Protein AF-A0A4Q2FHA6-F1 (afdb_monomer)

Radius of gyration: 13.47 Å; Cα contacts (8 Å, |Δi|>4): 183; chains: 1; bounding box: 32×31×35 Å

Organism: Streptococcus oralis (NCBI:txid1303)

Structure (mmCIF, N/CA/C/O backbone):
data_AF-A0A4Q2FHA6-F1
#
_entry.id   AF-A0A4Q2FHA6-F1
#
loop_
_atom_site.group_PDB
_atom_site.id
_atom_site.type_symbol
_atom_site.label_atom_id
_atom_site.label_alt_id
_atom_site.label_comp_id
_atom_site.label_asym_id
_atom_site.label_entity_id
_atom_site.label_seq_id
_atom_site.pdbx_PDB_ins_code
_atom_site.Cartn_x
_atom_site.Cartn_y
_atom_site.Cartn_z
_atom_site.occupancy
_atom_site.B_iso_or_equiv
_atom_site.auth_seq_id
_atom_site.auth_comp_id
_atom_site.auth_asym_id
_atom_site.auth_atom_id
_atom_site.pdbx_PDB_model_num
ATOM 1 N N . MET A 1 1 ? -10.409 -3.793 13.180 1.00 94.81 1 MET A N 1
ATOM 2 C CA . MET A 1 1 ? -11.249 -2.724 12.609 1.00 94.81 1 MET A CA 1
ATOM 3 C C . MET A 1 1 ? -11.605 -3.023 11.161 1.00 94.81 1 MET A C 1
ATOM 5 O O . MET A 1 1 ? -10.833 -3.661 10.456 1.00 94.81 1 MET A O 1
ATOM 9 N N . LYS A 1 2 ? -12.773 -2.557 10.722 1.00 96.88 2 LYS A N 1
ATOM 10 C CA . LYS A 1 2 ? -13.260 -2.716 9.351 1.00 96.88 2 LYS A CA 1
ATOM 11 C C . LYS A 1 2 ? -12.832 -1.520 8.499 1.00 96.88 2 LYS A C 1
ATOM 13 O O . LYS A 1 2 ? -13.063 -0.387 8.918 1.00 96.88 2 LYS A O 1
ATOM 18 N N . ILE A 1 3 ? -12.254 -1.762 7.324 1.00 97.44 3 ILE A N 1
ATOM 19 C CA . ILE A 1 3 ? -11.823 -0.727 6.370 1.00 97.44 3 ILE A CA 1
ATOM 20 C C . ILE A 1 3 ? -12.237 -1.085 4.940 1.00 97.44 3 ILE A C 1
ATOM 22 O O . ILE A 1 3 ? -12.444 -2.252 4.611 1.00 97.44 3 ILE A O 1
ATOM 26 N N . ILE A 1 4 ? -12.332 -0.076 4.080 1.00 98.06 4 ILE A N 1
ATOM 27 C CA . ILE A 1 4 ? -12.436 -0.240 2.631 1.00 98.06 4 ILE A CA 1
ATOM 28 C C . ILE A 1 4 ? -11.102 0.178 2.028 1.00 98.06 4 ILE A C 1
ATOM 30 O O . ILE A 1 4 ? -10.548 1.214 2.399 1.00 98.06 4 ILE A O 1
ATOM 34 N N . VAL A 1 5 ? -10.611 -0.608 1.081 1.00 97.69 5 VAL A N 1
ATOM 35 C CA . VAL A 1 5 ? -9.413 -0.295 0.305 1.00 97.69 5 VAL A CA 1
ATOM 36 C C . VAL A 1 5 ? -9.814 -0.243 -1.155 1.00 97.69 5 VAL A C 1
ATOM 38 O O . VAL A 1 5 ? -10.426 -1.181 -1.656 1.00 97.69 5 VA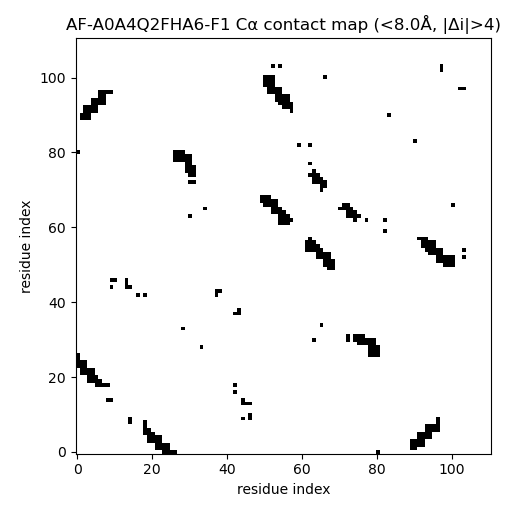L A O 1
ATOM 41 N N . ASP A 1 6 ? -9.483 0.852 -1.819 1.00 97.88 6 ASP A N 1
ATOM 42 C CA . ASP A 1 6 ? -9.591 1.014 -3.266 1.00 97.88 6 ASP A CA 1
ATOM 43 C C . ASP A 1 6 ? -8.187 1.241 -3.833 1.00 97.88 6 ASP A C 1
ATOM 45 O O . ASP A 1 6 ? -7.324 1.786 -3.140 1.00 97.88 6 ASP A O 1
ATOM 49 N N . ARG A 1 7 ? -7.913 0.815 -5.059 1.00 96.12 7 ARG A N 1
ATOM 50 C CA . ARG A 1 7 ? -6.606 1.022 -5.687 1.00 96.12 7 ARG A CA 1
ATOM 51 C C . ARG A 1 7 ? -6.739 1.461 -7.129 1.00 96.12 7 ARG A C 1
ATOM 53 O O . ARG A 1 7 ? -7.677 1.088 -7.827 1.00 96.12 7 ARG A O 1
ATOM 60 N N . ASP A 1 8 ? -5.752 2.214 -7.587 1.00 94.62 8 ASP A N 1
ATOM 61 C CA . ASP A 1 8 ? -5.660 2.555 -8.996 1.00 94.62 8 ASP A CA 1
ATOM 62 C C . ASP A 1 8 ? -5.486 1.291 -9.848 1.00 94.62 8 ASP A C 1
ATOM 64 O O . ASP A 1 8 ? -4.830 0.314 -9.461 1.00 94.62 8 ASP A O 1
ATOM 68 N N . SER A 1 9 ? -6.087 1.345 -11.036 1.00 90.12 9 SER A N 1
ATOM 69 C CA . SER A 1 9 ? -5.851 0.366 -12.088 1.00 90.12 9 SER A CA 1
ATOM 70 C C . SER A 1 9 ? -4.432 0.527 -12.627 1.00 90.12 9 SER A C 1
ATOM 72 O O . SER A 1 9 ? -3.975 1.654 -12.833 1.00 90.12 9 SER A O 1
ATOM 74 N N . VAL A 1 10 ? -3.772 -0.582 -12.949 1.00 86.44 10 VAL A N 1
ATOM 75 C CA . VAL A 1 10 ? -2.517 -0.568 -13.719 1.00 86.44 10 VAL A CA 1
ATOM 76 C C . VAL A 1 10 ? -2.799 -0.787 -15.216 1.00 86.44 10 VAL A C 1
ATOM 78 O O . VAL A 1 10 ? -3.675 -0.135 -15.785 1.00 86.44 10 VAL A O 1
ATOM 81 N N . CYS A 1 11 ? -2.078 -1.683 -15.893 1.00 79.31 11 CYS A N 1
ATOM 82 C CA . CYS A 1 11 ? -2.301 -2.042 -17.293 1.00 79.31 11 CYS A CA 1
ATOM 83 C C . CYS A 1 11 ? -3.388 -3.121 -17.473 1.00 79.31 11 CYS A C 1
ATOM 85 O O . CYS A 1 11 ? -3.465 -4.072 -16.700 1.00 79.31 11 CYS A O 1
ATOM 87 N N . MET A 1 12 ? -4.154 -3.030 -18.571 1.00 69.12 12 MET A N 1
ATOM 88 C CA . MET A 1 12 ? -5.327 -3.873 -18.894 1.00 69.12 12 MET A CA 1
ATOM 89 C C . MET A 1 12 ? -5.067 -5.395 -19.014 1.00 69.12 12 MET A C 1
ATOM 91 O O . MET A 1 12 ? -6.012 -6.147 -19.229 1.00 69.12 12 MET A O 1
ATOM 95 N N . GLY A 1 13 ? -3.815 -5.856 -18.915 1.00 72.31 13 GLY A N 1
ATOM 96 C CA . GLY A 1 13 ? -3.451 -7.282 -18.917 1.00 72.31 13 GLY A CA 1
ATOM 97 C C . GLY A 1 13 ? -2.984 -7.821 -17.562 1.00 72.31 13 GLY A C 1
ATOM 98 O O . GLY A 1 13 ? -3.149 -9.009 -17.298 1.00 72.31 13 GLY A O 1
ATOM 99 N N . ASP A 1 14 ? -2.448 -6.953 -16.704 1.00 77.94 14 ASP A N 1
ATOM 100 C CA . ASP A 1 14 ? -1.903 -7.331 -15.395 1.00 77.94 14 ASP A CA 1
ATOM 101 C C . ASP A 1 14 ? -2.937 -7.142 -14.271 1.00 77.94 14 ASP A C 1
ATOM 103 O O . ASP A 1 14 ? -2.770 -7.670 -13.173 1.00 77.94 14 ASP A O 1
ATOM 107 N N . ASP A 1 15 ? -4.025 -6.413 -14.551 1.00 82.44 15 ASP A N 1
ATOM 108 C CA . ASP A 1 15 ? -5.023 -5.995 -13.570 1.00 82.44 15 ASP A CA 1
ATOM 109 C C . ASP A 1 15 ? -6.410 -6.595 -13.833 1.00 82.44 15 ASP A C 1
ATOM 111 O O . ASP A 1 15 ? -7.230 -6.048 -14.569 1.00 82.44 15 ASP A O 1
ATOM 115 N N . VAL A 1 16 ? -6.651 -7.777 -13.264 1.00 80.88 16 VAL A N 1
ATOM 116 C CA . VAL A 1 16 ? -7.871 -8.576 -13.507 1.00 80.88 16 VAL A CA 1
ATOM 117 C C . VAL A 1 16 ? -8.699 -8.823 -12.246 1.00 80.88 16 VAL A C 1
ATOM 119 O O . VAL A 1 16 ? -9.746 -9.470 -12.303 1.00 80.88 16 VAL A O 1
ATOM 122 N N . LEU A 1 17 ? -8.217 -8.348 -11.097 1.00 82.75 17 LEU A N 1
ATOM 123 C CA . LEU A 1 17 ? -8.874 -8.508 -9.802 1.00 82.75 17 LEU A CA 1
ATOM 124 C C . LEU A 1 17 ? -9.697 -7.262 -9.459 1.00 82.75 17 LEU A C 1
ATOM 126 O O . LEU A 1 17 ? -9.389 -6.179 -9.949 1.00 82.75 17 LEU A O 1
ATOM 130 N N . PRO A 1 18 ? -10.720 -7.373 -8.592 1.00 87.88 18 PRO A N 1
ATOM 131 C CA . PRO A 1 18 ? -11.434 -6.203 -8.100 1.00 87.88 18 PRO A CA 1
ATOM 132 C C . PRO A 1 18 ? -10.474 -5.199 -7.455 1.00 87.88 18 PRO A C 1
ATOM 134 O O . PRO A 1 18 ? -9.663 -5.564 -6.606 1.00 87.88 18 PRO A O 1
ATOM 137 N N . HIS A 1 19 ? -10.596 -3.928 -7.831 1.00 93.75 19 HIS A N 1
ATOM 138 C CA . HIS A 1 19 ? -9.764 -2.853 -7.281 1.00 93.75 19 HIS A CA 1
ATOM 139 C C . HIS A 1 19 ? -10.259 -2.337 -5.935 1.00 93.75 19 HIS A C 1
ATOM 141 O O . HIS A 1 19 ? -9.578 -1.532 -5.316 1.00 93.75 19 HIS A O 1
ATOM 147 N N . ARG A 1 20 ? -11.453 -2.757 -5.507 1.00 96.56 20 ARG A N 1
ATOM 148 C CA . ARG A 1 20 ? -12.069 -2.322 -4.261 1.00 96.56 20 ARG A CA 1
ATOM 149 C C . ARG A 1 20 ? -12.467 -3.522 -3.426 1.00 96.56 20 ARG A C 1
ATOM 151 O O . ARG A 1 20 ? -13.241 -4.364 -3.881 1.00 96.56 20 ARG A O 1
ATOM 158 N N . VAL A 1 21 ? -11.969 -3.562 -2.198 1.00 96.50 21 VAL A N 1
ATOM 159 C CA . VAL A 1 21 ? -12.223 -4.634 -1.233 1.00 96.50 21 VAL A CA 1
ATOM 160 C C . VAL A 1 21 ? -12.574 -4.064 0.133 1.00 96.50 21 VAL A C 1
ATOM 162 O O . VAL A 1 21 ? -12.209 -2.943 0.489 1.00 96.50 21 VAL A O 1
ATOM 165 N N . GLU A 1 22 ? -13.307 -4.855 0.901 1.00 97.50 22 GLU A N 1
ATOM 166 C CA . GLU A 1 22 ? -13.603 -4.591 2.300 1.00 97.50 22 GLU A CA 1
ATOM 167 C C . GLU A 1 22 ? -12.797 -5.576 3.144 1.00 97.50 22 GLU A C 1
ATOM 169 O O . GLU A 1 22 ? -12.832 -6.778 2.884 1.00 97.50 22 GLU A O 1
ATOM 174 N N . LEU A 1 23 ? -12.045 -5.064 4.116 1.00 96.56 23 LEU A N 1
ATOM 175 C CA . LEU A 1 23 ? -11.120 -5.850 4.927 1.00 96.56 23 LEU A CA 1
ATOM 176 C C . LEU A 1 23 ? -11.425 -5.671 6.410 1.00 96.56 23 LEU A C 1
ATOM 178 O O . LEU A 1 23 ? -11.740 -4.572 6.877 1.00 96.56 23 LEU A O 1
ATOM 182 N N . GLU A 1 24 ? -11.260 -6.753 7.159 1.00 97.06 24 GLU A N 1
ATOM 183 C CA . GLU A 1 24 ? -11.222 -6.731 8.613 1.00 97.06 24 GLU A CA 1
ATOM 184 C C . GLU A 1 24 ? -9.774 -6.941 9.056 1.00 97.06 24 GLU A C 1
ATOM 186 O O . GLU A 1 24 ? -9.191 -8.000 8.838 1.00 97.06 24 GLU A O 1
ATOM 191 N N . VAL A 1 25 ? -9.171 -5.892 9.618 1.00 96.50 25 VAL A N 1
ATOM 192 C CA . VAL A 1 25 ? -7.743 -5.853 9.966 1.00 96.50 25 VAL A CA 1
ATOM 193 C C . VAL A 1 25 ? -7.538 -5.700 11.476 1.00 96.50 25 VAL A C 1
ATOM 195 O O . VAL A 1 25 ? -8.387 -5.097 12.137 1.00 96.50 25 VAL A O 1
ATOM 198 N N . PRO A 1 26 ? -6.437 -6.198 12.061 1.00 97.25 26 PRO A N 1
ATOM 199 C CA . PRO A 1 26 ? -6.087 -5.927 13.456 1.00 97.25 26 PRO A CA 1
ATOM 200 C C . PRO A 1 26 ? -5.966 -4.422 13.754 1.00 97.25 26 PRO A C 1
ATOM 202 O O . PRO A 1 26 ? -5.639 -3.626 12.875 1.00 97.25 26 PRO A O 1
ATOM 205 N N . GLU A 1 27 ? -6.262 -4.004 14.987 1.00 95.62 27 GLU A N 1
ATOM 206 C CA . GLU A 1 27 ? -6.159 -2.586 15.385 1.00 95.62 27 GLU A CA 1
ATOM 207 C C . GLU A 1 27 ? -4.715 -2.092 15.523 1.00 95.62 27 GLU A C 1
ATOM 209 O O . GLU A 1 27 ? -4.462 -0.895 15.409 1.00 95.62 27 GLU A O 1
ATOM 214 N N . ASP A 1 28 ? -3.790 -3.016 15.758 1.00 97.50 28 ASP A N 1
ATOM 215 C CA . ASP A 1 28 ? -2.347 -2.816 15.835 1.00 97.50 28 ASP A CA 1
ATOM 216 C C . ASP A 1 28 ? -1.645 -3.018 14.481 1.00 97.50 28 ASP A C 1
ATOM 218 O O . ASP A 1 28 ? -0.418 -2.980 14.421 1.00 97.50 28 ASP A O 1
ATOM 222 N N . MET A 1 29 ? -2.400 -3.200 13.387 1.00 98.12 29 MET A N 1
ATOM 223 C CA . MET A 1 29 ? -1.827 -3.353 12.050 1.00 98.12 29 MET A CA 1
ATOM 224 C C . MET A 1 29 ? -1.049 -2.094 11.647 1.00 98.12 29 MET A C 1
ATOM 226 O O . MET A 1 29 ? -1.607 -0.992 11.550 1.00 98.12 29 MET A O 1
ATOM 230 N N . THR A 1 30 ? 0.241 -2.281 11.372 1.00 98.62 30 THR A N 1
ATOM 231 C CA . THR A 1 30 ? 1.117 -1.221 10.871 1.00 98.62 30 THR A CA 1
ATOM 232 C C . THR A 1 30 ? 0.988 -1.056 9.354 1.00 98.62 30 THR A C 1
ATOM 234 O O . THR A 1 30 ? 0.485 -1.936 8.652 1.00 98.62 30 THR A O 1
ATOM 237 N N . VAL A 1 31 ? 1.486 0.058 8.812 1.00 98.44 31 VAL A N 1
ATOM 238 C CA . VAL A 1 31 ? 1.610 0.262 7.354 1.00 98.44 31 VAL A CA 1
ATOM 239 C C . VAL A 1 31 ? 2.414 -0.859 6.702 1.00 98.44 31 VAL A C 1
ATOM 241 O O . VAL A 1 31 ? 2.062 -1.313 5.613 1.00 98.44 31 VAL A O 1
ATOM 244 N N . LYS A 1 32 ? 3.485 -1.320 7.358 1.00 98.50 32 LYS A N 1
ATOM 245 C CA . LYS A 1 32 ? 4.287 -2.436 6.861 1.00 98.50 32 LYS A CA 1
ATOM 246 C C . LYS A 1 32 ? 3.463 -3.716 6.773 1.00 98.50 32 LYS A C 1
ATOM 248 O O . LYS A 1 32 ? 3.425 -4.324 5.708 1.00 98.50 32 LYS A O 1
ATOM 253 N N . ASP A 1 33 ? 2.795 -4.091 7.861 1.00 98.38 33 ASP A N 1
ATOM 254 C CA . ASP A 1 33 ? 1.980 -5.310 7.900 1.00 98.38 33 ASP A CA 1
ATOM 255 C C . ASP A 1 33 ? 0.867 -5.263 6.852 1.00 98.38 33 ASP A C 1
ATOM 257 O O . ASP A 1 33 ? 0.552 -6.268 6.220 1.00 98.38 33 ASP A O 1
ATOM 261 N N . PHE A 1 34 ? 0.300 -4.076 6.630 1.00 98.38 34 PHE A N 1
ATOM 262 C CA . PHE A 1 34 ? -0.711 -3.862 5.610 1.00 98.38 34 PHE A CA 1
ATOM 263 C C . PHE A 1 34 ? -0.170 -4.084 4.195 1.00 98.38 34 PHE A C 1
ATOM 265 O O . PHE A 1 34 ? -0.765 -4.843 3.435 1.00 98.38 34 PHE A O 1
ATOM 272 N N . PHE A 1 35 ? 0.963 -3.478 3.827 1.00 98.31 35 PHE A N 1
ATOM 273 C CA . PHE A 1 35 ? 1.550 -3.700 2.502 1.00 98.31 35 PHE A CA 1
ATOM 274 C C . PHE A 1 35 ? 2.021 -5.145 2.299 1.00 98.31 35 PHE A C 1
ATOM 276 O O . PHE A 1 35 ? 1.790 -5.697 1.223 1.00 98.31 35 PHE A O 1
ATOM 283 N N . ASP A 1 36 ? 2.597 -5.776 3.325 1.00 97.75 36 ASP A N 1
ATOM 284 C CA . ASP A 1 36 ? 2.968 -7.195 3.284 1.00 97.75 36 ASP A CA 1
ATOM 285 C C . ASP A 1 36 ? 1.734 -8.084 3.054 1.00 97.75 36 ASP A C 1
ATOM 287 O O . ASP A 1 36 ? 1.770 -8.999 2.228 1.00 97.75 36 ASP A O 1
ATOM 291 N N . PHE A 1 37 ? 0.620 -7.789 3.736 1.00 97.06 37 PHE A N 1
ATOM 292 C CA . PHE A 1 37 ? -0.656 -8.476 3.542 1.00 97.06 37 PHE A CA 1
ATOM 293 C C . PHE A 1 37 ? -1.183 -8.305 2.110 1.00 97.06 37 PHE A C 1
ATOM 295 O O . PHE A 1 37 ? -1.506 -9.293 1.454 1.00 97.06 37 PHE A O 1
ATOM 302 N N . LEU A 1 38 ? -1.224 -7.076 1.585 1.00 96.12 38 LEU A N 1
ATOM 303 C CA . LEU A 1 38 ? -1.721 -6.817 0.229 1.00 96.12 38 LEU A CA 1
ATOM 304 C C . LEU A 1 38 ? -0.860 -7.477 -0.857 1.00 96.12 38 LEU A C 1
ATOM 306 O O . LEU A 1 38 ? -1.387 -7.921 -1.880 1.00 96.12 38 LEU A O 1
ATOM 310 N N . GLU A 1 39 ? 0.455 -7.540 -0.657 1.00 94.00 39 GLU A N 1
ATOM 311 C CA . GLU A 1 39 ? 1.367 -8.254 -1.551 1.00 94.00 39 GLU A CA 1
ATOM 312 C C . GLU A 1 39 ? 1.145 -9.773 -1.487 1.00 94.00 39 GLU A C 1
ATOM 314 O O . GLU A 1 39 ? 1.043 -10.423 -2.531 1.00 94.00 39 GLU A O 1
ATOM 319 N N . MET A 1 40 ? 1.006 -10.336 -0.281 1.00 93.81 40 MET A N 1
ATOM 320 C CA . MET A 1 40 ? 0.733 -11.762 -0.066 1.00 93.81 40 MET A CA 1
ATOM 321 C C . MET A 1 40 ? -0.588 -12.202 -0.711 1.00 93.81 40 MET A C 1
ATOM 323 O O . MET A 1 40 ? -0.632 -13.235 -1.379 1.00 93.81 40 MET A O 1
ATOM 327 N N . GLU A 1 41 ? -1.637 -11.388 -0.583 1.00 93.25 41 GLU A N 1
ATOM 328 C CA . GLU A 1 41 ? -2.951 -11.622 -1.199 1.00 93.25 41 GLU A CA 1
ATOM 329 C C . GLU A 1 41 ? -2.971 -11.336 -2.711 1.00 93.25 41 GLU A C 1
ATOM 331 O O . GLU A 1 41 ? -4.009 -11.463 -3.363 1.00 93.25 41 GLU A O 1
ATOM 336 N N . ARG A 1 42 ? -1.829 -10.943 -3.297 1.00 91.31 42 ARG A N 1
ATOM 337 C CA . ARG A 1 42 ? -1.696 -10.535 -4.708 1.00 91.31 42 ARG A CA 1
ATOM 338 C C . ARG A 1 42 ? -2.667 -9.418 -5.091 1.00 91.31 42 ARG A C 1
ATOM 340 O O . ARG A 1 42 ? -3.050 -9.291 -6.255 1.00 91.31 42 ARG A O 1
ATOM 347 N N . TYR A 1 43 ? -3.060 -8.608 -4.111 1.00 94.56 43 TYR A N 1
ATOM 348 C CA . TYR A 1 43 ? -3.946 -7.477 -4.321 1.00 94.56 43 TYR A CA 1
ATOM 349 C C . TYR A 1 43 ? -3.249 -6.370 -5.101 1.00 94.56 43 TYR A C 1
ATOM 351 O O . TYR A 1 43 ? -3.898 -5.705 -5.901 1.00 94.56 43 TYR A O 1
ATOM 359 N N . LEU A 1 44 ? -1.939 -6.197 -4.896 1.00 93.75 44 LEU A N 1
ATOM 360 C CA . LEU A 1 44 ? -1.090 -5.330 -5.708 1.00 93.75 44 LEU A CA 1
ATOM 361 C C . LEU A 1 44 ? -0.656 -6.087 -6.974 1.00 93.75 44 LEU A C 1
ATOM 363 O O . LEU A 1 44 ? 0.105 -7.054 -6.864 1.00 93.75 44 LEU A O 1
ATOM 367 N N . PRO A 1 45 ? -1.112 -5.683 -8.175 1.00 90.62 45 PRO A N 1
ATOM 368 C CA . PRO A 1 45 ? -0.713 -6.342 -9.409 1.00 90.62 45 PRO A CA 1
ATOM 369 C C . PRO A 1 45 ? 0.799 -6.262 -9.631 1.00 90.62 45 PRO A C 1
ATOM 371 O O . PRO A 1 45 ? 1.419 -5.215 -9.429 1.00 90.62 45 PRO A O 1
ATOM 374 N N . SER A 1 46 ? 1.391 -7.364 -10.093 1.00 86.75 46 SER A N 1
ATOM 375 C CA . SER A 1 46 ? 2.789 -7.382 -10.520 1.00 86.75 46 SER A CA 1
ATOM 376 C C . SER A 1 46 ? 2.871 -6.954 -11.980 1.00 86.75 46 SER A C 1
ATOM 378 O O . SER A 1 46 ? 2.283 -7.599 -12.842 1.00 86.75 46 SER A O 1
ATOM 380 N N . VAL A 1 47 ? 3.608 -5.879 -12.250 1.00 86.94 47 VAL A N 1
ATOM 381 C CA . VAL A 1 47 ? 3.866 -5.387 -13.612 1.00 86.94 47 VAL A CA 1
ATOM 382 C C . VAL A 1 47 ? 5.278 -5.754 -14.067 1.00 86.94 47 VAL A C 1
ATOM 384 O O . VAL A 1 47 ? 6.149 -6.076 -13.251 1.00 86.94 47 VAL A O 1
ATOM 387 N N . GLN A 1 48 ? 5.547 -5.661 -15.372 1.00 84.38 48 GLN A N 1
ATOM 388 C CA . GLN A 1 48 ? 6.873 -5.947 -15.925 1.00 84.38 48 GLN A CA 1
ATOM 389 C C . GLN A 1 48 ? 7.980 -5.146 -15.211 1.00 84.38 48 GLN A C 1
ATOM 391 O O . GLN A 1 48 ? 7.946 -3.921 -15.125 1.00 84.38 48 GLN A O 1
ATOM 396 N N . GLY A 1 49 ? 8.985 -5.858 -14.694 1.00 86.31 49 GLY A N 1
ATOM 397 C CA . GLY A 1 49 ? 10.111 -5.275 -13.955 1.00 86.31 49 GLY A CA 1
ATOM 398 C C . GLY A 1 49 ? 9.809 -4.896 -12.500 1.00 86.31 49 GLY A C 1
ATOM 399 O O . GLY A 1 49 ? 10.756 -4.624 -11.763 1.00 86.31 49 GLY A O 1
ATOM 400 N N . ASN A 1 50 ? 8.534 -4.908 -12.091 1.00 90.56 50 ASN A N 1
ATOM 401 C CA . ASN A 1 50 ? 8.036 -4.668 -10.734 1.00 90.56 50 ASN A CA 1
ATOM 402 C C . ASN A 1 50 ? 8.735 -3.502 -10.011 1.00 90.56 50 ASN A C 1
ATOM 404 O O . ASN A 1 50 ? 9.070 -3.608 -8.832 1.00 90.56 50 ASN A O 1
ATOM 408 N N . ASN A 1 51 ? 9.007 -2.411 -10.732 1.00 95.44 51 ASN A N 1
ATOM 409 C CA . ASN A 1 51 ? 9.671 -1.215 -10.217 1.00 95.44 51 ASN A CA 1
ATOM 410 C C . ASN A 1 51 ? 8.683 -0.054 -10.150 1.00 95.44 51 ASN A C 1
ATOM 412 O O . ASN A 1 51 ? 8.787 0.891 -10.927 1.00 95.44 51 ASN A O 1
ATOM 416 N N . VAL A 1 52 ? 7.702 -0.173 -9.262 1.00 95.56 52 VAL A N 1
ATOM 417 C CA . VAL A 1 52 ? 6.598 0.778 -9.113 1.00 95.56 52 VAL A CA 1
ATOM 418 C C . VAL A 1 52 ? 6.486 1.230 -7.661 1.00 95.56 52 VAL A C 1
ATOM 420 O O . VAL A 1 52 ? 7.112 0.650 -6.767 1.00 95.56 52 VAL A O 1
ATOM 423 N N . ALA A 1 53 ? 5.690 2.270 -7.431 1.00 97.62 53 ALA A N 1
ATOM 424 C CA . ALA A 1 53 ? 5.350 2.731 -6.094 1.00 97.62 53 ALA A CA 1
ATOM 425 C C . ALA A 1 53 ? 3.831 2.733 -5.881 1.00 97.62 53 ALA A C 1
ATOM 427 O O . ALA A 1 53 ? 3.069 3.131 -6.763 1.00 97.62 53 ALA A O 1
ATOM 428 N N . TRP A 1 54 ? 3.409 2.308 -4.692 1.00 97.94 54 TRP A N 1
ATOM 429 C CA . TRP A 1 54 ? 2.021 2.361 -4.235 1.00 97.94 54 TRP A CA 1
ATOM 430 C C . TRP A 1 54 ? 1.907 3.327 -3.062 1.00 97.94 54 TRP A C 1
ATOM 432 O O . TRP A 1 54 ? 2.465 3.076 -1.997 1.00 97.94 54 TRP A O 1
ATOM 442 N N . GLU A 1 55 ? 1.200 4.437 -3.257 1.00 98.00 55 GLU A N 1
ATOM 443 C CA . GLU A 1 55 ? 1.001 5.474 -2.239 1.00 98.00 55 GLU A CA 1
ATOM 444 C C . GLU A 1 55 ? -0.305 5.218 -1.479 1.00 98.00 55 GLU A C 1
ATOM 446 O O . GLU A 1 55 ? -1.387 5.270 -2.062 1.00 98.00 55 GLU A O 1
ATOM 451 N N . LEU A 1 56 ? -0.209 4.975 -0.173 1.00 98.44 56 LEU A N 1
ATOM 452 C CA . LEU A 1 56 ? -1.346 4.831 0.730 1.00 98.44 56 LEU A CA 1
ATOM 453 C C . LEU A 1 56 ? -1.866 6.204 1.150 1.00 98.44 56 LEU A C 1
ATOM 455 O O . LEU A 1 56 ? -1.145 7.003 1.755 1.00 98.44 56 LEU A O 1
ATOM 459 N N . ARG A 1 57 ? -3.146 6.459 0.879 1.00 96.88 57 ARG A N 1
ATOM 460 C CA . ARG A 1 57 ? -3.813 7.715 1.225 1.00 96.88 57 ARG A CA 1
ATOM 461 C C . ARG A 1 57 ? -5.201 7.513 1.800 1.00 96.88 57 ARG A C 1
ATOM 463 O O . ARG A 1 57 ? -5.866 6.516 1.542 1.00 96.88 57 ARG A O 1
ATOM 470 N N . ASN A 1 58 ? -5.683 8.537 2.488 1.00 96.19 58 ASN A N 1
ATOM 471 C CA . ASN A 1 58 ? -7.106 8.744 2.739 1.00 96.19 58 ASN A CA 1
ATOM 472 C C . ASN A 1 58 ? -7.425 10.255 2.705 1.00 96.19 58 ASN A C 1
ATOM 474 O O . ASN A 1 58 ? -6.606 11.060 2.249 1.00 96.19 58 ASN A O 1
ATOM 478 N N . ARG A 1 59 ? -8.610 10.665 3.180 1.00 94.31 59 ARG A N 1
ATOM 479 C CA . ARG A 1 59 ? -9.020 12.086 3.214 1.00 94.31 59 ARG A CA 1
ATOM 480 C C . ARG A 1 59 ? -8.092 12.997 4.039 1.00 94.31 59 ARG A C 1
ATOM 482 O O . ARG A 1 59 ? -8.103 14.200 3.810 1.00 94.31 59 ARG A O 1
ATOM 489 N N . ASN A 1 60 ? -7.287 12.441 4.948 1.00 94.50 60 ASN A N 1
ATOM 490 C CA . ASN A 1 60 ? -6.323 13.182 5.767 1.00 94.50 60 ASN A CA 1
ATOM 491 C C . ASN A 1 60 ? -4.953 13.359 5.088 1.00 94.50 60 ASN A C 1
ATOM 493 O O . ASN A 1 60 ? -4.140 14.129 5.588 1.00 94.50 60 ASN A O 1
ATOM 497 N N . GLY A 1 61 ? -4.678 12.680 3.967 1.00 94.56 61 GLY A N 1
ATOM 498 C CA . GLY A 1 61 ? -3.413 12.821 3.240 1.00 94.56 61 GLY A CA 1
ATOM 499 C C . GLY A 1 61 ? -2.720 11.502 2.902 1.00 94.56 61 GLY A C 1
ATOM 500 O O . GLY A 1 61 ? -3.369 10.464 2.781 1.00 94.56 61 GLY A O 1
ATOM 501 N N . GLU A 1 62 ? -1.407 11.592 2.674 1.00 96.12 62 GLU A N 1
ATOM 502 C CA . GLU A 1 62 ? -0.493 10.456 2.482 1.00 96.12 62 GLU A CA 1
ATOM 503 C C . GLU A 1 62 ? -0.088 9.882 3.835 1.00 96.12 62 GLU A C 1
ATOM 505 O O . GLU A 1 62 ? 0.238 10.634 4.749 1.00 96.12 62 GLU A O 1
ATOM 510 N N . HIS A 1 63 ? -0.071 8.555 3.926 1.00 97.00 63 HIS A N 1
ATOM 511 C CA . HIS A 1 63 ? 0.245 7.839 5.160 1.00 97.00 63 HIS A CA 1
ATOM 512 C C . HIS A 1 63 ? 1.391 6.840 5.024 1.00 97.00 63 HIS A C 1
ATOM 514 O O . HIS A 1 63 ? 1.976 6.430 6.022 1.00 97.00 63 HIS A O 1
ATOM 520 N N . GLY A 1 64 ? 1.732 6.451 3.800 1.00 97.44 64 GLY A N 1
ATOM 521 C CA . GLY A 1 64 ? 2.832 5.537 3.536 1.00 97.44 64 GLY A CA 1
ATOM 522 C C . GLY A 1 64 ? 2.991 5.280 2.050 1.00 97.44 64 GLY A C 1
ATOM 523 O O . GLY A 1 64 ? 2.100 5.579 1.257 1.00 97.44 64 GLY A O 1
ATOM 524 N N . VAL A 1 65 ? 4.136 4.727 1.668 1.00 98.25 65 VAL A N 1
ATOM 525 C CA . VAL A 1 65 ? 4.428 4.364 0.277 1.00 98.25 65 VAL A CA 1
ATOM 526 C C . VAL A 1 65 ? 5.211 3.073 0.262 1.00 98.25 65 VAL A C 1
ATOM 528 O O . VAL A 1 65 ? 6.151 2.948 1.041 1.00 98.25 65 VAL A O 1
ATOM 531 N N . TYR A 1 66 ? 4.842 2.153 -0.623 1.00 98.38 66 TYR A N 1
ATOM 532 C CA . TYR A 1 66 ? 5.553 0.901 -0.851 1.00 98.38 66 TYR A CA 1
ATOM 533 C C . TYR A 1 66 ? 6.271 0.912 -2.199 1.00 98.38 66 TYR A C 1
ATOM 535 O O . TYR A 1 66 ? 5.631 1.107 -3.233 1.00 98.38 66 TYR A O 1
ATOM 543 N N . PHE A 1 67 ? 7.583 0.669 -2.189 1.00 97.88 67 PHE A N 1
ATOM 544 C CA . PHE A 1 67 ? 8.405 0.528 -3.391 1.00 97.88 67 PHE A CA 1
ATOM 545 C C . PHE A 1 67 ? 8.619 -0.953 -3.706 1.00 97.88 67 PHE A C 1
ATOM 547 O O . PHE A 1 67 ? 9.409 -1.635 -3.055 1.00 97.88 67 PHE A O 1
ATOM 554 N N . THR A 1 68 ? 7.947 -1.463 -4.736 1.00 96.12 68 THR A N 1
ATOM 555 C CA . THR A 1 68 ? 7.821 -2.915 -4.971 1.00 96.12 68 THR A CA 1
ATOM 556 C C . THR A 1 68 ? 9.145 -3.618 -5.279 1.00 96.12 68 THR A C 1
ATOM 558 O O . THR A 1 68 ? 9.287 -4.813 -5.029 1.00 96.12 68 THR A O 1
ATOM 561 N N . LYS A 1 69 ? 10.135 -2.899 -5.826 1.00 95.94 69 LYS A N 1
ATOM 562 C CA . LYS A 1 69 ? 11.439 -3.477 -6.186 1.00 95.94 69 LYS A CA 1
ATOM 563 C C . LYS A 1 69 ? 12.388 -3.599 -4.999 1.00 95.94 69 LYS A C 1
ATOM 565 O O . LYS A 1 69 ? 13.078 -4.607 -4.877 1.00 95.94 69 LYS A O 1
ATOM 5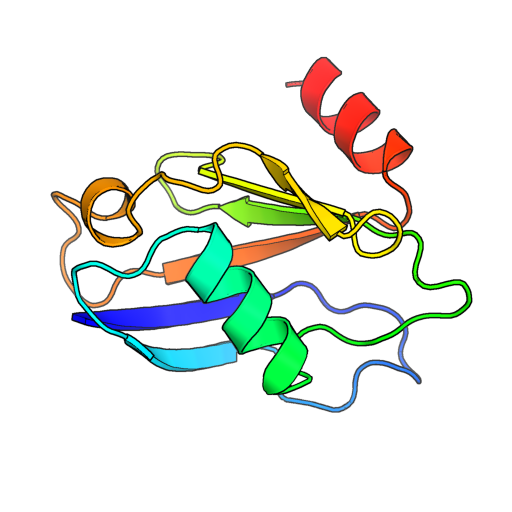70 N N . THR A 1 70 ? 12.463 -2.566 -4.162 1.00 96.44 70 THR A N 1
ATOM 571 C CA . THR A 1 70 ? 13.361 -2.531 -2.992 1.00 96.44 70 THR A CA 1
ATOM 572 C C . THR A 1 70 ? 12.697 -3.094 -1.740 1.00 96.44 70 THR A C 1
ATOM 574 O O . THR A 1 70 ? 13.386 -3.458 -0.792 1.00 96.44 70 THR A O 1
ATOM 577 N N . ARG A 1 71 ? 11.364 -3.202 -1.760 1.00 95.81 71 ARG A N 1
ATOM 578 C CA . ARG A 1 71 ? 10.491 -3.509 -0.622 1.00 95.81 71 ARG A CA 1
ATOM 579 C C . ARG A 1 71 ? 10.595 -2.495 0.517 1.00 95.81 71 ARG A C 1
ATOM 581 O O . ARG A 1 71 ? 10.244 -2.784 1.658 1.00 95.81 71 ARG A O 1
ATOM 588 N N . GLU A 1 72 ? 11.087 -1.301 0.209 1.00 97.75 72 GLU A N 1
ATOM 589 C CA . GLU A 1 72 ? 11.143 -0.201 1.158 1.00 97.75 72 GLU A CA 1
ATOM 590 C C . GLU A 1 72 ? 9.751 0.393 1.355 1.00 97.75 72 GLU A C 1
ATOM 592 O O . GLU A 1 72 ? 8.945 0.476 0.422 1.00 97.75 72 GLU A O 1
ATOM 597 N N . ILE A 1 73 ? 9.485 0.815 2.590 1.00 98.19 73 ILE A N 1
ATOM 598 C CA . ILE A 1 73 ? 8.215 1.410 2.989 1.00 98.19 73 ILE A CA 1
ATOM 599 C C . ILE A 1 73 ? 8.484 2.723 3.715 1.00 98.19 73 ILE A C 1
ATOM 601 O O . ILE A 1 73 ? 9.306 2.782 4.631 1.00 98.19 73 ILE A O 1
ATOM 605 N N . ILE A 1 74 ? 7.768 3.775 3.325 1.00 97.31 74 ILE A N 1
ATOM 606 C CA . ILE A 1 74 ? 7.736 5.048 4.051 1.00 97.31 74 ILE A CA 1
ATOM 607 C C . ILE A 1 74 ? 6.732 4.929 5.206 1.00 97.31 74 ILE A C 1
ATOM 609 O O . ILE A 1 74 ? 5.606 4.488 4.997 1.00 97.31 74 ILE A O 1
ATOM 613 N N . HIS A 1 75 ? 7.148 5.341 6.409 1.00 96.62 75 HIS A N 1
ATOM 614 C CA . HIS A 1 75 ? 6.385 5.236 7.666 1.00 96.62 75 HIS A CA 1
ATOM 615 C C . HIS A 1 75 ? 5.931 3.804 8.034 1.00 96.62 75 HIS A C 1
ATOM 617 O O . HIS A 1 75 ? 4.781 3.606 8.417 1.00 96.62 75 HIS A O 1
ATOM 623 N N . PRO A 1 76 ? 6.825 2.793 7.999 1.00 97.94 76 PRO A N 1
ATOM 624 C CA . PRO A 1 76 ? 6.441 1.383 8.128 1.00 97.94 76 PRO A CA 1
ATOM 625 C C . PRO A 1 76 ? 5.770 1.040 9.463 1.00 97.94 76 PRO A C 1
ATOM 627 O O . PRO A 1 76 ? 4.936 0.146 9.505 1.00 97.94 76 PRO A O 1
ATOM 630 N N . ASN A 1 77 ? 6.117 1.757 10.535 1.00 98.19 77 ASN A N 1
ATOM 631 C CA . ASN A 1 77 ? 5.645 1.480 11.893 1.00 98.19 77 ASN A CA 1
ATOM 632 C C . ASN A 1 77 ? 4.392 2.282 12.282 1.00 98.19 77 ASN A C 1
ATOM 634 O O . ASN A 1 77 ? 3.930 2.151 13.411 1.00 98.19 77 ASN A O 1
ATOM 638 N N . ALA A 1 78 ? 3.879 3.150 11.403 1.00 97.69 78 ALA A N 1
ATOM 639 C CA . ALA A 1 78 ? 2.665 3.908 11.692 1.00 97.69 78 ALA A CA 1
ATOM 640 C C . ALA A 1 78 ? 1.454 2.967 11.722 1.00 97.69 78 ALA A C 1
ATOM 642 O O . ALA A 1 78 ? 1.379 2.028 10.926 1.00 97.69 78 ALA A O 1
ATOM 643 N N . LEU A 1 79 ? 0.509 3.214 12.629 1.00 97.94 79 LEU A N 1
ATOM 644 C CA . LEU A 1 79 ? -0.682 2.382 12.778 1.00 97.94 79 LEU A CA 1
ATOM 645 C C . LEU A 1 79 ? -1.791 2.847 11.840 1.00 97.94 79 LEU A C 1
ATOM 647 O O . LEU A 1 79 ? -2.123 4.032 11.800 1.00 97.94 79 LEU A O 1
ATOM 651 N N . LEU A 1 80 ? -2.444 1.907 11.153 1.00 97.19 80 LEU A N 1
ATOM 652 C CA . LEU A 1 80 ? -3.594 2.244 10.308 1.00 97.19 80 LEU A CA 1
ATOM 653 C C . LEU A 1 80 ? -4.736 2.879 11.107 1.00 97.19 80 LEU A C 1
ATOM 655 O O . LEU A 1 80 ? -5.451 3.734 10.587 1.00 97.19 80 LEU A O 1
ATOM 659 N N . LYS A 1 81 ?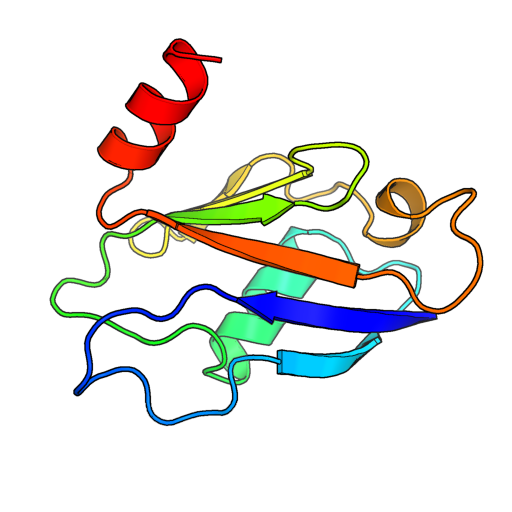 -4.914 2.462 12.366 1.00 96.44 81 LYS A N 1
ATOM 660 C CA . LYS A 1 81 ? -5.971 2.969 13.247 1.00 96.44 81 LYS A CA 1
ATOM 661 C C . LYS A 1 81 ? -5.839 4.472 13.499 1.00 96.44 81 LYS A C 1
ATOM 663 O O . LYS A 1 81 ? -6.836 5.182 13.417 1.00 96.44 81 LYS A O 1
ATOM 668 N N . GLU A 1 82 ? -4.621 4.955 13.734 1.00 96.06 82 GLU A N 1
ATOM 669 C CA . GLU A 1 82 ? -4.342 6.377 13.983 1.00 96.06 82 GLU A CA 1
ATOM 670 C C . GLU A 1 82 ? -4.688 7.240 12.757 1.00 96.06 82 GLU A C 1
ATOM 672 O O . GLU A 1 82 ? -5.186 8.357 12.877 1.00 96.06 82 GLU A O 1
ATOM 677 N N . MET A 1 83 ? -4.516 6.695 11.549 1.00 96.19 83 MET A N 1
ATOM 678 C CA . MET A 1 83 ? -4.777 7.398 10.283 1.00 96.19 83 MET A CA 1
ATOM 679 C C . MET A 1 83 ? -6.262 7.660 10.019 1.00 96.19 83 MET A C 1
ATOM 681 O O . MET A 1 83 ? -6.598 8.463 9.141 1.00 96.19 83 MET A O 1
ATOM 685 N N . VAL A 1 84 ? -7.140 6.952 10.732 1.00 95.38 84 VAL A N 1
ATOM 686 C CA . VAL A 1 84 ? -8.598 6.992 10.566 1.00 95.38 84 VAL A CA 1
ATOM 687 C C . VAL A 1 84 ? -9.321 7.438 11.835 1.00 95.38 84 VAL A C 1
ATOM 689 O O . VAL A 1 84 ? -10.549 7.360 11.908 1.00 95.38 84 VAL A O 1
ATOM 692 N N . GLU A 1 85 ? -8.591 7.941 12.833 1.00 93.62 85 GLU A N 1
ATOM 693 C CA . GLU A 1 85 ? -9.206 8.549 14.010 1.00 93.62 85 GLU A CA 1
ATOM 694 C C . GLU A 1 85 ? -10.125 9.713 13.609 1.00 93.62 85 GLU A C 1
ATOM 696 O O . GLU A 1 85 ? -9.803 10.544 12.754 1.00 93.62 85 GLU A O 1
ATOM 701 N N . GLY A 1 86 ? -11.320 9.750 14.204 1.00 91.31 86 GLY A N 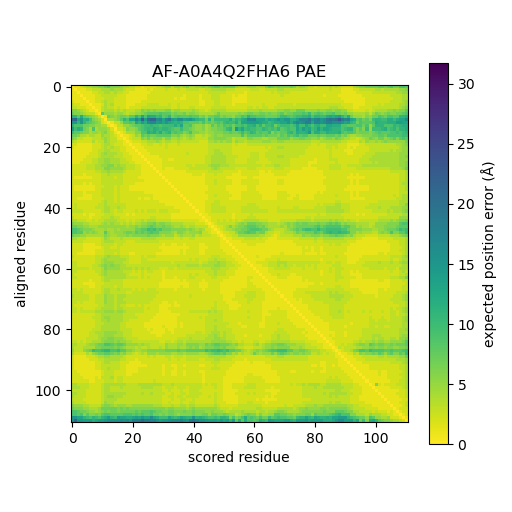1
ATOM 702 C CA . GLY A 1 86 ? -12.345 10.751 13.890 1.00 91.31 86 GLY A CA 1
ATOM 703 C C . GLY A 1 86 ? -13.074 10.532 12.557 1.00 91.31 86 GLY A C 1
ATOM 704 O O . GLY A 1 86 ? -13.698 11.459 12.038 1.00 91.31 86 GLY A O 1
ATOM 705 N N . PHE A 1 87 ? -12.984 9.342 11.954 1.00 92.81 87 PHE A N 1
ATOM 706 C CA . PHE A 1 87 ? -13.792 8.991 10.786 1.00 92.81 87 PHE A CA 1
ATOM 707 C C . PHE A 1 87 ? -15.178 8.520 11.213 1.00 92.81 87 PHE A C 1
ATOM 709 O O . PHE A 1 87 ? -15.314 7.654 12.073 1.00 92.81 87 PHE A O 1
ATOM 716 N N . ASP A 1 88 ? -16.203 9.068 10.561 1.00 90.50 88 ASP A N 1
ATOM 717 C CA . ASP A 1 88 ? -17.571 8.579 10.676 1.00 90.50 88 ASP A CA 1
ATOM 718 C C . ASP A 1 88 ? -17.784 7.450 9.658 1.00 90.50 88 ASP A C 1
ATOM 720 O O . ASP A 1 88 ? -17.580 7.633 8.455 1.00 90.50 88 ASP A O 1
ATOM 724 N N . GLY A 1 89 ? -18.206 6.277 10.133 1.00 92.12 89 GLY A N 1
ATOM 725 C CA . GLY A 1 89 ? -18.441 5.101 9.290 1.00 92.12 89 GLY A CA 1
ATOM 726 C C . GLY A 1 89 ? -17.176 4.301 8.963 1.00 92.12 89 GLY A C 1
ATOM 727 O O . GLY A 1 89 ? -16.175 4.369 9.670 1.00 92.12 89 GLY A O 1
ATOM 728 N N . TH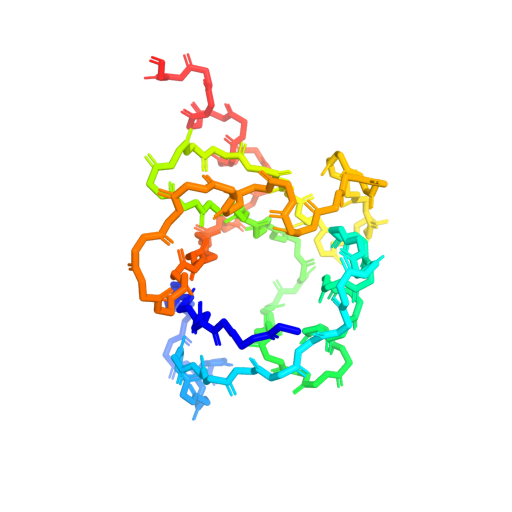R A 1 90 ? -17.239 3.476 7.913 1.00 96.19 90 THR A N 1
ATOM 729 C CA . THR A 1 90 ? -16.114 2.623 7.501 1.00 96.19 90 THR A CA 1
ATOM 730 C C . THR A 1 90 ? -15.062 3.451 6.755 1.00 96.19 90 THR A C 1
ATOM 732 O O . THR A 1 90 ? -15.379 3.997 5.69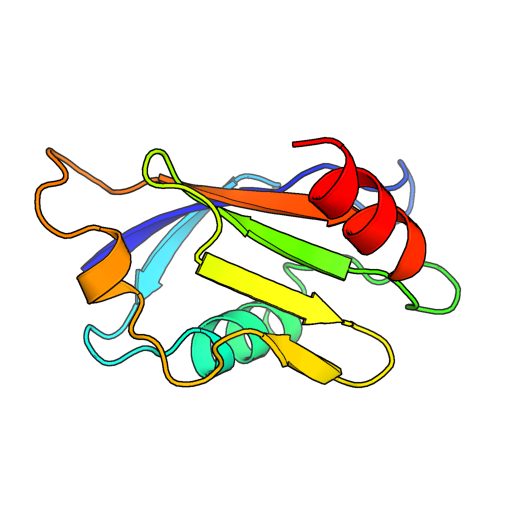4 1.00 96.19 90 THR A O 1
ATOM 735 N N . PRO A 1 91 ? -13.816 3.545 7.256 1.00 96.62 91 PRO A N 1
ATOM 736 C CA . PRO A 1 91 ? -12.780 4.339 6.611 1.00 96.62 91 PRO A CA 1
ATOM 737 C C . PRO A 1 91 ? -12.410 3.801 5.229 1.00 96.62 91 PRO A C 1
ATOM 739 O O . PRO A 1 91 ? -12.297 2.591 5.038 1.00 96.62 91 PRO A O 1
ATOM 742 N N . LEU A 1 92 ? -12.181 4.714 4.283 1.00 97.50 92 LEU A N 1
ATOM 743 C CA . LEU A 1 92 ? -11.673 4.408 2.948 1.00 97.50 92 LEU A CA 1
ATOM 744 C C . LEU A 1 92 ? -10.193 4.782 2.854 1.00 97.50 92 LEU A C 1
ATOM 746 O O . LEU A 1 92 ? -9.836 5.952 3.021 1.00 97.50 92 LEU A O 1
ATOM 750 N N . PHE A 1 93 ? -9.369 3.801 2.511 1.00 98.06 93 PHE A N 1
ATOM 751 C CA . PHE A 1 93 ? -8.017 4.000 2.013 1.00 98.06 93 PHE A CA 1
ATOM 752 C C . PHE A 1 93 ? -7.987 3.858 0.494 1.00 98.06 93 PHE A C 1
ATOM 754 O O . PHE A 1 93 ? -8.682 3.019 -0.075 1.00 98.06 93 PHE A O 1
ATOM 761 N N . VAL A 1 94 ? -7.162 4.675 -0.151 1.00 98.00 94 VAL A N 1
ATOM 762 C CA . VAL A 1 94 ? -6.889 4.610 -1.585 1.00 98.00 94 VAL A CA 1
ATOM 763 C C . VAL A 1 94 ? -5.402 4.348 -1.785 1.00 98.00 94 VAL A C 1
ATOM 765 O O . VAL A 1 94 ? -4.570 5.002 -1.154 1.00 98.00 94 VAL A O 1
ATOM 768 N N . LEU A 1 95 ? -5.078 3.410 -2.667 1.00 98.19 95 LEU A N 1
ATOM 769 C CA . LEU A 1 95 ? -3.721 3.112 -3.106 1.00 98.19 95 LEU A CA 1
ATOM 770 C C . LEU A 1 95 ? -3.503 3.705 -4.492 1.00 98.19 95 LEU A C 1
ATOM 772 O O . LEU A 1 95 ? -4.048 3.206 -5.476 1.00 98.19 95 LEU A O 1
ATOM 776 N N . LEU A 1 96 ? -2.712 4.772 -4.565 1.00 96.88 96 LEU A N 1
ATOM 777 C CA . LEU A 1 96 ? -2.397 5.404 -5.841 1.00 96.88 96 LEU A CA 1
ATOM 778 C C . LEU A 1 96 ? -1.212 4.715 -6.503 1.00 96.88 96 LEU A C 1
ATOM 780 O O . LEU A 1 96 ? -0.186 4.474 -5.859 1.00 96.88 96 LEU A O 1
ATOM 784 N N . TYR A 1 97 ? -1.360 4.435 -7.794 1.00 96.00 97 TYR A N 1
ATOM 785 C CA . TYR A 1 97 ? -0.332 3.788 -8.594 1.00 96.00 97 TYR A CA 1
ATOM 786 C C . TYR A 1 97 ? 0.635 4.818 -9.172 1.00 96.00 97 TYR A C 1
ATOM 788 O O . TYR A 1 97 ? 0.235 5.793 -9.810 1.00 96.00 97 TYR A O 1
ATOM 796 N N . HIS A 1 98 ? 1.928 4.553 -9.013 1.00 95.62 98 HIS A N 1
ATOM 797 C CA . HIS A 1 98 ? 2.998 5.303 -9.656 1.00 95.62 98 HIS A CA 1
ATOM 798 C C . HIS A 1 98 ? 3.848 4.345 -10.477 1.00 95.62 98 HIS A C 1
ATOM 800 O O . HIS A 1 98 ? 4.468 3.426 -9.938 1.00 95.62 98 HIS A O 1
ATOM 806 N N . CYS A 1 99 ? 3.895 4.573 -11.790 1.00 93.25 99 CYS A N 1
ATOM 807 C CA . CYS A 1 99 ? 4.564 3.675 -12.730 1.00 93.25 99 CYS A CA 1
ATOM 808 C C . CYS A 1 99 ? 6.077 3.541 -12.506 1.00 93.25 99 CYS A C 1
ATOM 810 O O . CYS A 1 99 ? 6.663 2.570 -12.977 1.00 93.25 99 CYS A O 1
ATOM 812 N N . THR A 1 100 ? 6.694 4.475 -11.774 1.00 95.38 100 THR A N 1
ATOM 813 C CA . THR A 1 100 ? 8.061 4.362 -11.255 1.00 95.38 100 THR A CA 1
ATOM 814 C C . THR A 1 100 ? 8.187 5.046 -9.882 1.00 95.38 100 THR A C 1
ATOM 816 O O . THR A 1 100 ? 7.365 5.911 -9.556 1.00 95.38 100 THR A O 1
ATO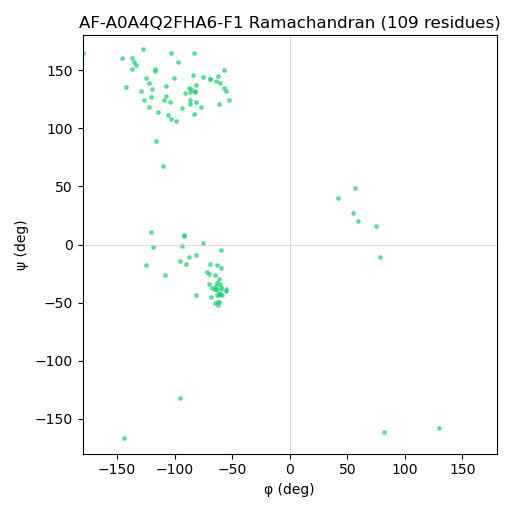M 819 N N . PRO A 1 101 ? 9.220 4.724 -9.075 1.00 96.62 101 PRO A N 1
ATOM 820 C CA . PRO A 1 101 ? 9.537 5.474 -7.858 1.00 96.62 101 PRO A CA 1
ATOM 821 C C . PRO A 1 101 ? 9.747 6.977 -8.107 1.00 96.62 101 PRO A C 1
ATOM 823 O O . PRO A 1 101 ? 9.298 7.807 -7.322 1.00 96.62 101 PRO A O 1
ATOM 826 N N . GLU A 1 102 ? 10.383 7.350 -9.220 1.00 96.62 102 GLU A N 1
ATOM 827 C CA . GLU A 1 102 ? 10.639 8.748 -9.589 1.00 96.62 102 GLU A CA 1
ATOM 828 C C . GLU A 1 102 ? 9.341 9.510 -9.867 1.00 96.62 102 GLU A C 1
ATOM 830 O O . GLU A 1 102 ? 9.217 10.668 -9.471 1.00 96.62 102 GLU A O 1
ATOM 835 N N . ALA A 1 103 ? 8.351 8.865 -10.495 1.00 95.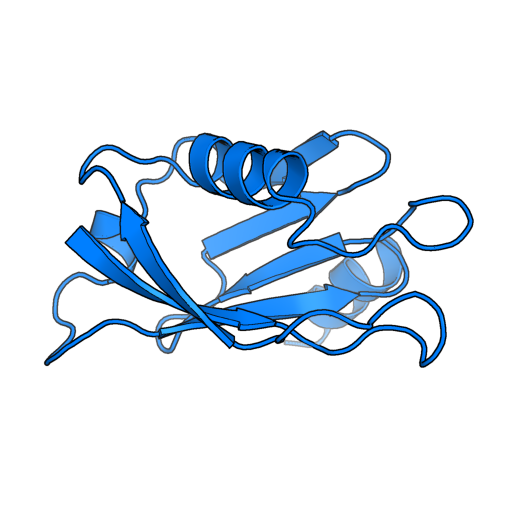62 103 ALA A N 1
ATOM 836 C CA . ALA A 1 103 ? 7.040 9.468 -10.731 1.00 95.62 103 ALA A CA 1
ATOM 837 C C . ALA A 1 103 ? 6.353 9.868 -9.413 1.00 95.62 103 ALA A C 1
ATOM 839 O O . ALA A 1 103 ? 5.756 10.946 -9.330 1.00 95.62 103 ALA A O 1
ATOM 840 N N . TYR A 1 104 ? 6.504 9.048 -8.368 1.00 96.38 104 TYR A N 1
ATOM 841 C CA . TYR A 1 104 ? 6.033 9.383 -7.026 1.00 96.38 104 TYR A CA 1
ATOM 842 C C . TYR A 1 104 ? 6.744 10.625 -6.464 1.00 96.38 104 TYR A C 1
ATOM 844 O O . TYR A 1 104 ? 6.073 11.562 -6.024 1.00 96.3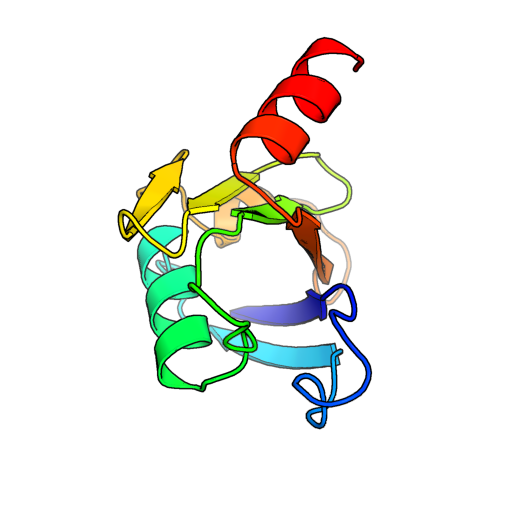8 104 TYR A O 1
ATOM 852 N N . TYR A 1 105 ? 8.078 10.683 -6.527 1.00 95.62 105 TYR A N 1
ATOM 853 C CA . TYR A 1 105 ? 8.829 11.835 -6.014 1.00 95.62 105 TYR A CA 1
ATOM 854 C C . TYR A 1 105 ? 8.506 13.132 -6.765 1.00 95.62 105 TYR A C 1
ATOM 856 O O . TYR A 1 105 ? 8.234 14.147 -6.127 1.00 95.62 105 TYR A O 1
ATOM 864 N N . ILE A 1 106 ? 8.413 13.088 -8.098 1.00 94.38 106 ILE A N 1
ATOM 865 C CA . ILE A 1 106 ? 8.015 14.245 -8.917 1.00 94.38 106 ILE A CA 1
ATOM 866 C C . ILE A 1 106 ? 6.625 14.741 -8.507 1.00 94.38 106 ILE A C 1
ATOM 868 O O . ILE A 1 106 ? 6.401 15.945 -8.377 1.00 94.38 106 ILE A O 1
ATOM 872 N N . ARG A 1 107 ? 5.662 13.840 -8.277 1.00 90.62 107 ARG A N 1
ATOM 873 C CA . ARG A 1 107 ? 4.327 14.238 -7.807 1.00 90.62 107 ARG A CA 1
ATOM 874 C C . ARG A 1 107 ? 4.384 14.896 -6.428 1.00 90.62 107 ARG A C 1
ATOM 876 O O . ARG A 1 107 ? 3.636 15.840 -6.184 1.00 90.62 107 ARG A O 1
ATOM 883 N N . LYS A 1 108 ? 5.229 14.385 -5.530 1.00 88.81 108 LYS A N 1
ATOM 884 C CA . LYS A 1 108 ? 5.378 14.896 -4.163 1.00 88.81 108 LYS A CA 1
ATOM 885 C C . LYS A 1 108 ? 5.985 16.297 -4.126 1.00 88.81 108 LYS A C 1
ATOM 887 O O . LYS A 1 108 ? 5.540 17.104 -3.323 1.00 88.81 108 LYS A O 1
ATOM 892 N N . GLU A 1 109 ? 6.932 16.597 -5.010 1.00 87.25 109 GLU A N 1
ATOM 893 C CA . GLU A 1 109 ? 7.546 17.928 -5.134 1.00 87.25 109 GLU A CA 1
ATOM 894 C C . GLU A 1 109 ? 6.598 18.994 -5.708 1.00 87.25 109 GLU A C 1
ATOM 896 O O . GLU A 1 109 ? 6.764 20.178 -5.434 1.00 87.25 109 GLU A O 1
ATOM 901 N N . ASN A 1 110 ? 5.596 18.587 -6.493 1.00 80.75 110 ASN A N 1
ATOM 902 C CA . ASN A 1 110 ? 4.640 19.491 -7.144 1.00 80.75 110 ASN A CA 1
ATOM 903 C C . ASN A 1 110 ? 3.359 19.760 -6.321 1.00 80.75 110 ASN A C 1
ATOM 905 O O . ASN A 1 110 ? 2.403 20.329 -6.855 1.00 80.75 110 ASN A O 1
ATOM 909 N N . ARG A 1 111 ? 3.303 19.315 -5.061 1.00 74.06 111 ARG A N 1
ATOM 910 C CA . ARG A 1 111 ? 2.180 19.521 -4.130 1.00 74.06 111 ARG A CA 1
ATOM 911 C C . ARG A 1 111 ? 2.490 20.609 -3.114 1.00 74.06 111 ARG A C 1
ATOM 913 O O . ARG A 1 111 ? 1.542 21.365 -2.811 1.00 74.06 111 ARG A O 1
#

pLDDT: mean 93.91, std 5.86, range [69.12, 98.62]

Mean predicted aligned error: 3.26 Å

Solvent-accessible surface area (backbone atoms only — not comparable to full-atom values): 6394 Å² total; per-residue (Å²): 80,65,35,34,42,36,43,57,80,76,54,91,86,57,52,88,69,83,51,62,51,78,47,82,42,69,66,79,36,22,46,41,58,49,53,54,47,36,52,73,70,55,69,57,64,74,53,93,86,36,49,29,24,40,37,36,29,42,98,89,41,81,67,34,36,40,31,63,63,81,67,47,56,46,55,38,82,44,44,57,52,72,76,46,66,92,57,84,75,73,45,59,37,40,33,44,72,23,86,28,59,63,56,47,52,56,55,62,75,74,108

Nearest PDB structures (foldseek):
  2l8j-assembly1_A  TM=5.833E-01  e=9.820E-03  Homo sapiens
  2gbj-assembly1_A  TM=6.306E-01  e=7.394E-02  Homo sapiens
  5kho-assembly1_A  TM=4.913E-01  e=8.356E-02  Homo sapiens
  5d7g-assembly1_C  TM=4.762E-01  e=2.224E-01  Homo sapiens
  4ny0-assembly2_A  TM=4.921E-01  e=3.210E-01  Homo sapiens

Secondary structure (DSSP, 8-state):
-EEEEEE----TTT--S-SEEEEE--TT-BHHHHHHHHHHTT-SPPPTT---EEEEEETTEEEEEEETTTTEEESTT-BTTGGGTT--SSPEEEEEEESSHHHHHHHHHT-

Foldseek 3Di:
DKAKEAEDDDDPPQGDDHRIDIDDDDQQQFQQNVVVVCVVVCVPTQDVVQAWKKFKDFPVGTDKMAGRNVRDMDRRRHTPNVRCPPPDDHGYIYIYIGPHPVSVVVVVVVD

Sequence (111 aa):
MKIIVDRDSVCMGDDVLPHRVELEVPEDMTVKDFFDFLEMERYLPSVQGNNVAWELRNRNGEHGVYFTKTREIIHPNALLKEMVEGFDGTPLFVLLYHCTPEAYYIRKENR